Protein AF-A0A4Y2GH68-F1 (afdb_monomer_lite)

InterPro domains:
  IPR036397 Ribonuclease H superfamily [G3DSA:3.30.420.10] (3-37)

pLDDT: mean 78.72, std 13.87, range [46.16, 95.75]

Organism: Araneus ventricosus (NCBI:txid182803)

Sequence (90 aa):
MDRHYWVKAHIGIVGNEKADGLSKAGTEKNELDFNVGIPKSWIKSRLIEMAHQNRQERWENSLEARYTFELIPKIDFKRCMDTFLPKPTI

Secondary structure (DSSP, 8-state):
-PPPPPPPSSSS-HHHHHHHHHHHHHHH--S-S----S-HHHHHHHHHHHHHHHHHHHHHH-STTHHHHHH--S--TTHHHHSSSPP---

Foldseek 3Di:
DDDDDDDDQDPDDPVSPVVVVVVVVVVPPPDDPDDPPDDPVNVVVVVVVVVLVVVLVCLCPDPPCVVVCVVPVHDDPVVVPPPPDDDPDD

Structure (mmCIF, N/CA/C/O backbone):
data_AF-A0A4Y2GH68-F1
#
_entry.id   AF-A0A4Y2GH68-F1
#
loop_
_atom_site.group_PDB
_atom_site.id
_atom_site.type_symbol
_atom_site.label_atom_id
_atom_site.label_alt_id
_atom_site.label_comp_id
_atom_site.label_asym_id
_atom_site.label_entity_id
_atom_site.label_seq_id
_atom_site.pdbx_PDB_ins_code
_atom_site.Cartn_x
_atom_site.Cartn_y
_atom_site.Cartn_z
_atom_site.occupancy
_atom_site.B_iso_or_equiv
_atom_site.auth_seq_id
_atom_site.auth_comp_id
_atom_site.auth_asym_id
_atom_site.auth_atom_id
_atom_site.pdbx_PDB_model_num
ATOM 1 N N . MET A 1 1 ? -5.860 18.112 -52.309 1.00 46.16 1 MET A N 1
ATOM 2 C CA . MET A 1 1 ? -6.268 16.808 -51.745 1.00 46.16 1 MET A CA 1
ATOM 3 C C . MET A 1 1 ? -5.031 15.936 -51.719 1.00 46.16 1 MET A C 1
ATOM 5 O O . MET A 1 1 ? -4.609 15.478 -52.776 1.00 46.16 1 MET A O 1
ATOM 9 N N . ASP A 1 2 ? -4.414 15.782 -50.551 1.00 60.12 2 ASP A N 1
ATOM 10 C CA . ASP A 1 2 ? -3.156 15.046 -50.428 1.00 60.12 2 ASP A CA 1
ATOM 11 C C . ASP A 1 2 ? -3.421 13.543 -50.357 1.00 60.12 2 ASP A C 1
ATOM 13 O O . ASP A 1 2 ? -4.112 13.038 -49.466 1.00 60.12 2 ASP A O 1
ATOM 17 N N . ARG A 1 3 ? -2.896 12.821 -51.351 1.00 63.97 3 ARG A N 1
ATOM 18 C CA . ARG A 1 3 ? -2.944 11.360 -51.401 1.00 63.97 3 ARG A CA 1
ATOM 19 C C . ARG A 1 3 ? -1.930 10.797 -50.418 1.00 63.97 3 ARG A C 1
ATOM 21 O O . ARG A 1 3 ? -0.731 10.998 -50.575 1.00 63.97 3 ARG A O 1
ATOM 28 N N . HIS A 1 4 ? -2.433 10.056 -49.440 1.00 57.97 4 HIS A N 1
ATOM 29 C CA . HIS A 1 4 ? -1.616 9.275 -48.526 1.00 57.97 4 HIS A CA 1
ATOM 30 C C . HIS A 1 4 ? -1.437 7.883 -49.129 1.00 57.97 4 HIS A C 1
ATOM 32 O O . HIS A 1 4 ? -2.416 7.180 -49.384 1.00 57.97 4 HIS A O 1
ATOM 38 N N . TYR A 1 5 ? -0.191 7.501 -49.391 1.00 71.38 5 TYR A N 1
ATOM 39 C CA . TYR A 1 5 ? 0.149 6.170 -49.878 1.00 71.38 5 TYR A CA 1
ATOM 40 C C . TYR A 1 5 ? 0.667 5.331 -48.716 1.00 71.38 5 TYR A C 1
ATOM 42 O O . TYR A 1 5 ? 1.568 5.749 -47.990 1.00 71.38 5 TYR A O 1
ATOM 50 N N . TRP A 1 6 ? 0.097 4.139 -48.551 1.00 67.94 6 TRP A N 1
ATOM 51 C CA . TRP A 1 6 ? 0.609 3.155 -47.608 1.00 67.94 6 TRP A CA 1
ATOM 52 C C . TRP A 1 6 ? 1.890 2.551 -48.161 1.00 67.94 6 TRP A C 1
ATOM 54 O O . TRP A 1 6 ? 1.902 1.904 -49.209 1.00 67.94 6 TRP A O 1
ATOM 64 N N . VAL A 1 7 ? 2.975 2.780 -47.439 1.00 66.12 7 VAL A N 1
ATOM 65 C CA . VAL A 1 7 ? 4.286 2.242 -47.759 1.00 66.12 7 VAL A CA 1
ATOM 66 C C . VAL A 1 7 ? 4.464 0.938 -46.981 1.00 66.12 7 VAL A C 1
ATOM 68 O O . VAL A 1 7 ? 4.227 0.897 -45.774 1.00 66.12 7 VAL A O 1
ATOM 71 N N . LYS A 1 8 ? 4.845 -0.149 -47.668 1.00 68.56 8 LYS A N 1
ATOM 72 C CA . LYS A 1 8 ? 5.092 -1.451 -47.024 1.00 68.56 8 LYS A CA 1
ATOM 73 C C . LYS A 1 8 ? 6.170 -1.295 -45.953 1.00 68.56 8 LYS A C 1
ATOM 75 O O . LYS A 1 8 ? 7.254 -0.791 -46.225 1.00 68.56 8 LYS A O 1
ATOM 80 N N . ALA A 1 9 ? 5.867 -1.747 -44.743 1.00 65.31 9 ALA A N 1
ATOM 81 C CA . ALA A 1 9 ? 6.644 -1.381 -43.569 1.00 65.31 9 ALA A CA 1
ATOM 82 C C . ALA A 1 9 ? 8.028 -2.057 -43.470 1.00 65.31 9 ALA A C 1
ATOM 84 O O . ALA A 1 9 ? 8.852 -1.560 -42.713 1.00 65.31 9 ALA A O 1
ATOM 85 N N . HIS A 1 10 ? 8.326 -3.125 -44.227 1.00 62.06 10 HIS A N 1
ATOM 86 C CA . HIS A 1 10 ? 9.402 -4.052 -43.817 1.00 62.06 10 HIS A CA 1
ATOM 87 C C . HIS A 1 10 ? 10.494 -4.375 -44.849 1.00 62.06 10 HIS A C 1
ATOM 89 O O . HIS A 1 10 ? 11.504 -4.938 -44.450 1.00 62.06 10 HIS A O 1
ATOM 95 N N . ILE A 1 11 ? 10.315 -4.113 -46.150 1.00 67.56 11 ILE A N 1
ATOM 96 C CA . ILE A 1 11 ? 11.259 -4.616 -47.170 1.00 67.56 11 ILE A CA 1
ATOM 97 C C . ILE A 1 11 ? 11.603 -3.521 -48.176 1.00 67.56 11 ILE A C 1
ATOM 99 O O . ILE A 1 11 ? 10.714 -3.005 -48.856 1.00 67.56 11 ILE A O 1
ATOM 103 N N . GLY A 1 12 ? 12.898 -3.214 -48.290 1.00 70.19 12 GLY A N 1
ATOM 104 C CA . GLY A 1 12 ? 13.463 -2.357 -49.333 1.00 70.19 12 GLY A CA 1
ATOM 105 C C . GLY A 1 12 ? 13.499 -0.868 -48.994 1.00 70.19 12 GLY A C 1
ATOM 106 O O . GLY A 1 12 ? 13.799 -0.053 -49.865 1.00 70.19 12 GLY A O 1
ATOM 107 N N . ILE A 1 13 ? 13.193 -0.493 -47.747 1.00 79.38 13 ILE A N 1
ATOM 108 C CA . ILE A 1 13 ? 13.267 0.895 -47.279 1.00 79.38 13 ILE A CA 1
ATOM 109 C C . ILE A 1 13 ? 14.340 0.984 -46.214 1.00 79.38 13 ILE A C 1
ATOM 111 O O . ILE A 1 13 ? 14.127 0.601 -45.066 1.00 79.38 13 ILE A O 1
ATOM 115 N N . VAL A 1 14 ? 15.472 1.566 -46.606 1.00 82.50 14 VAL A N 1
ATOM 116 C CA . VAL A 1 14 ? 16.678 1.708 -45.779 1.00 82.50 14 VAL A CA 1
ATOM 117 C C . VAL A 1 14 ? 16.371 2.325 -44.409 1.00 82.50 14 VAL A C 1
ATOM 119 O O . VAL A 1 14 ? 16.926 1.901 -43.400 1.00 82.50 14 VAL A O 1
ATOM 122 N N . GLY A 1 15 ? 15.458 3.301 -44.346 1.00 80.62 15 GLY A N 1
ATOM 123 C CA . GLY A 1 15 ? 15.039 3.918 -43.083 1.00 80.62 15 GLY A CA 1
ATOM 124 C C . GLY A 1 15 ? 14.315 2.952 -42.138 1.00 80.62 15 GLY A C 1
ATOM 125 O O . GLY A 1 15 ? 14.595 2.950 -40.941 1.00 80.62 15 GLY A O 1
ATOM 126 N N . ASN A 1 16 ? 13.441 2.097 -42.674 1.00 81.81 16 ASN A N 1
ATOM 127 C CA . ASN A 1 16 ? 12.677 1.127 -41.889 1.00 81.81 16 ASN A CA 1
ATOM 128 C C . ASN A 1 16 ? 13.555 -0.046 -41.455 1.00 81.81 16 ASN A C 1
ATOM 130 O O . ASN A 1 16 ? 13.478 -0.470 -40.310 1.00 81.81 16 ASN A O 1
ATOM 134 N N . GLU A 1 17 ? 14.430 -0.525 -42.340 1.00 83.75 17 GLU A N 1
ATOM 135 C CA . GLU A 1 17 ? 15.387 -1.592 -42.028 1.00 83.75 17 GLU A CA 1
ATOM 136 C C . GLU A 1 17 ? 16.379 -1.146 -40.946 1.00 83.75 17 GLU A C 1
ATOM 138 O O . GLU A 1 17 ? 16.670 -1.897 -40.016 1.00 83.75 17 GLU A O 1
ATOM 143 N N . LYS A 1 18 ? 16.840 0.111 -41.000 1.00 85.25 18 LYS A N 1
ATOM 144 C CA . LYS A 1 18 ? 17.689 0.690 -39.953 1.00 85.25 18 LYS A CA 1
ATOM 145 C C . LYS A 1 18 ? 16.941 0.846 -38.627 1.00 85.25 18 LYS A C 1
ATOM 147 O O . LYS A 1 18 ? 17.517 0.567 -37.579 1.00 85.25 18 LYS A O 1
ATOM 152 N N . ALA A 1 19 ? 15.679 1.273 -38.656 1.00 86.00 19 ALA A N 1
ATOM 153 C CA . ALA A 1 19 ? 14.851 1.374 -37.455 1.00 86.00 19 ALA A CA 1
ATOM 154 C C . ALA A 1 19 ? 14.569 -0.005 -36.828 1.00 86.00 19 ALA A C 1
ATOM 156 O O . 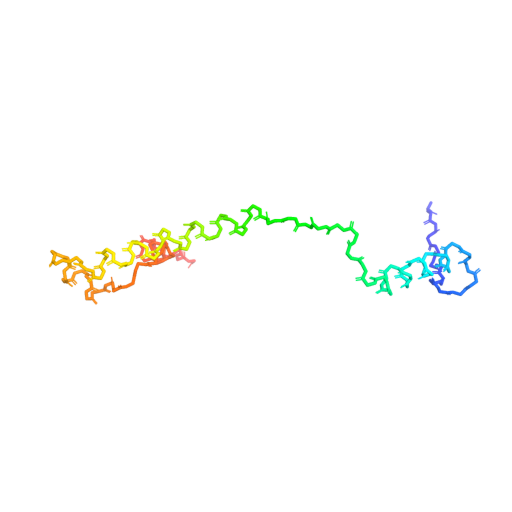ALA A 1 19 ? 14.705 -0.156 -35.616 1.00 86.00 19 ALA A O 1
ATOM 157 N N . ASP A 1 20 ? 14.251 -1.017 -37.640 1.00 85.62 20 ASP A N 1
ATOM 158 C CA . ASP A 1 20 ? 14.043 -2.401 -37.194 1.00 85.62 20 ASP A CA 1
ATOM 159 C C . ASP A 1 20 ? 15.327 -3.002 -36.604 1.00 85.62 20 ASP A C 1
ATOM 161 O O . ASP A 1 20 ? 15.298 -3.595 -35.527 1.00 85.62 20 ASP A O 1
ATOM 165 N N . GLY A 1 21 ? 16.477 -2.764 -37.245 1.00 88.00 21 GLY A N 1
ATOM 166 C CA . GLY A 1 21 ? 17.782 -3.174 -36.725 1.00 88.00 21 GLY A CA 1
ATOM 167 C C . GLY A 1 21 ? 18.103 -2.549 -35.364 1.00 88.00 21 GLY A C 1
ATOM 168 O O . GLY A 1 21 ? 18.559 -3.244 -34.458 1.00 88.00 21 GLY A O 1
ATOM 169 N N . LEU A 1 22 ? 17.805 -1.259 -35.183 1.00 85.12 22 LEU A N 1
ATOM 170 C CA . LEU A 1 22 ? 17.960 -0.580 -33.892 1.00 85.12 22 LEU A CA 1
ATOM 171 C C . LEU A 1 22 ? 16.977 -1.111 -32.839 1.00 85.12 22 LEU A C 1
ATOM 173 O O . LEU A 1 22 ? 17.362 -1.284 -31.686 1.00 85.12 22 LEU A O 1
ATOM 177 N N . SER A 1 23 ? 15.734 -1.414 -33.225 1.00 84.25 23 SER A N 1
ATOM 178 C CA . SER A 1 23 ? 14.738 -2.004 -32.323 1.00 84.25 23 SER A CA 1
ATOM 179 C C . SER A 1 23 ? 15.147 -3.402 -31.851 1.00 84.25 23 SER A C 1
ATOM 181 O O . SER A 1 23 ? 14.997 -3.720 -30.670 1.00 84.25 23 SER A O 1
ATOM 183 N N . LYS A 1 24 ? 15.695 -4.235 -32.745 1.00 86.00 24 LYS A N 1
ATOM 184 C CA . LYS A 1 24 ? 16.232 -5.562 -32.403 1.00 86.00 24 LYS A CA 1
ATOM 185 C C . LYS A 1 24 ? 17.436 -5.450 -31.477 1.00 86.00 24 LYS A C 1
ATOM 187 O O . LYS A 1 24 ? 17.424 -6.051 -30.408 1.00 86.00 24 LYS A O 1
ATOM 192 N N . ALA A 1 25 ? 18.396 -4.589 -31.812 1.00 84.25 25 ALA A N 1
ATOM 193 C CA . ALA A 1 25 ? 19.562 -4.335 -30.968 1.00 84.25 25 ALA A CA 1
ATOM 194 C C . ALA A 1 25 ? 19.177 -3.813 -29.570 1.00 84.25 25 ALA A C 1
ATOM 196 O O . ALA A 1 25 ? 19.766 -4.222 -28.574 1.00 84.25 25 ALA A O 1
ATOM 197 N N . GLY A 1 26 ? 18.159 -2.950 -29.479 1.00 81.31 26 GLY A N 1
ATOM 198 C CA . GLY A 1 26 ? 17.621 -2.472 -28.202 1.00 81.31 26 GLY A CA 1
ATOM 199 C C . GLY A 1 26 ? 16.917 -3.558 -27.383 1.00 81.31 26 GLY A C 1
ATOM 200 O O . GLY A 1 26 ? 16.946 -3.501 -26.160 1.00 81.31 26 GLY A O 1
ATOM 201 N N . THR A 1 27 ? 16.324 -4.563 -28.036 1.00 80.25 27 THR A N 1
ATOM 202 C CA . THR A 1 27 ? 15.660 -5.694 -27.359 1.00 80.25 27 THR A CA 1
ATOM 203 C C . THR A 1 27 ? 16.659 -6.761 -26.900 1.00 80.25 27 THR A C 1
ATOM 205 O O . THR A 1 27 ? 16.458 -7.394 -25.870 1.00 80.25 27 THR A O 1
ATOM 208 N N . GLU A 1 28 ? 17.748 -6.957 -27.648 1.00 82.31 28 GLU A N 1
ATOM 209 C CA . GLU A 1 28 ? 18.831 -7.901 -27.328 1.00 82.31 28 GLU A CA 1
ATOM 210 C C . GLU A 1 28 ? 19.812 -7.358 -26.276 1.00 82.31 28 GLU A C 1
ATOM 212 O O . GLU A 1 28 ? 20.614 -8.106 -25.708 1.00 82.31 28 GLU A O 1
ATOM 217 N N . LYS A 1 29 ? 19.755 -6.054 -25.990 1.00 77.12 29 LYS A N 1
ATOM 218 C CA . LYS A 1 29 ? 20.564 -5.430 -24.949 1.00 77.12 29 LYS A CA 1
ATOM 219 C C . LYS A 1 29 ? 20.076 -5.887 -23.568 1.00 77.12 29 LYS A C 1
ATOM 221 O O . LYS A 1 29 ? 19.057 -5.432 -23.066 1.00 77.12 29 LYS A O 1
ATOM 226 N N . ASN A 1 30 ? 20.858 -6.752 -22.921 1.00 69.75 30 ASN A N 1
ATOM 227 C CA . ASN A 1 30 ? 20.611 -7.233 -21.550 1.00 69.75 30 ASN A CA 1
ATOM 228 C C . ASN A 1 30 ? 20.845 -6.168 -20.459 1.00 69.75 30 ASN A C 1
ATOM 230 O O . ASN A 1 30 ? 20.648 -6.433 -19.274 1.00 69.75 30 ASN A O 1
ATOM 234 N N . GLU A 1 31 ? 21.315 -4.982 -20.840 1.00 71.75 31 GLU A N 1
ATOM 235 C CA . GLU A 1 31 ? 21.692 -3.911 -19.927 1.00 71.75 31 GLU A CA 1
ATOM 236 C C . GLU A 1 31 ? 20.585 -2.852 -19.885 1.00 71.75 31 GLU A C 1
ATOM 238 O O . GLU A 1 31 ? 20.227 -2.263 -20.907 1.00 71.75 31 GLU A O 1
ATOM 243 N N . LEU A 1 32 ? 20.030 -2.616 -18.694 1.00 69.88 32 LEU A N 1
ATOM 244 C CA . LEU A 1 32 ? 19.026 -1.579 -18.478 1.00 69.88 32 LEU A CA 1
ATOM 245 C C . LEU A 1 32 ? 19.671 -0.200 -18.669 1.00 69.88 32 LEU A C 1
ATOM 247 O O . LEU A 1 32 ? 20.469 0.228 -17.839 1.00 69.88 32 LEU A O 1
ATOM 251 N N . ASP A 1 33 ? 19.283 0.514 -19.727 1.00 70.06 33 ASP A N 1
ATOM 252 C CA . ASP A 1 33 ? 19.820 1.849 -20.044 1.00 70.06 33 ASP A CA 1
ATOM 253 C C . ASP A 1 33 ? 19.549 2.900 -18.957 1.00 70.06 33 ASP A C 1
ATOM 255 O O . ASP A 1 33 ? 20.254 3.904 -18.856 1.00 70.06 33 ASP A O 1
ATOM 259 N N . PHE A 1 34 ? 18.526 2.687 -18.127 1.00 67.44 34 PHE A N 1
ATOM 260 C CA . PHE A 1 34 ? 18.197 3.597 -17.042 1.00 67.44 34 PHE A CA 1
ATOM 261 C C . PHE A 1 34 ? 17.651 2.838 -15.836 1.00 67.44 34 PHE A C 1
ATOM 263 O O . PHE A 1 34 ? 16.614 2.177 -15.909 1.00 67.44 34 PHE A O 1
ATOM 270 N N . ASN A 1 35 ? 18.319 2.982 -14.693 1.00 70.62 35 ASN A N 1
ATOM 271 C CA . ASN A 1 35 ? 17.755 2.573 -13.417 1.00 70.62 35 ASN A CA 1
ATOM 272 C C . ASN A 1 35 ? 16.703 3.611 -13.004 1.00 70.62 35 ASN A C 1
ATOM 274 O O . ASN A 1 35 ? 17.032 4.657 -12.437 1.00 70.62 35 ASN A O 1
ATOM 278 N N . VAL A 1 36 ? 15.432 3.344 -13.316 1.00 69.00 36 VAL A N 1
ATOM 279 C CA . VAL A 1 36 ? 14.322 4.108 -12.742 1.00 69.00 36 VAL A CA 1
ATOM 280 C C . VAL A 1 36 ? 14.334 3.800 -11.248 1.00 69.00 36 VAL A C 1
ATOM 282 O O . VAL A 1 36 ? 13.870 2.746 -10.822 1.00 69.00 36 VAL A O 1
ATOM 285 N N . GLY A 1 37 ? 14.927 4.696 -10.455 1.00 81.31 37 GLY A N 1
ATOM 286 C CA . GLY A 1 37 ? 14.937 4.582 -8.998 1.00 81.31 37 GLY A CA 1
ATOM 287 C C . GLY A 1 37 ? 13.521 4.457 -8.422 1.00 81.31 37 GLY A C 1
ATOM 288 O O . GLY A 1 37 ? 12.524 4.522 -9.140 1.00 81.31 37 GLY A O 1
ATOM 289 N N . ILE A 1 38 ? 13.412 4.298 -7.102 1.00 83.69 38 ILE A N 1
ATOM 290 C CA . ILE A 1 38 ? 12.119 4.034 -6.454 1.00 83.69 38 ILE A CA 1
ATOM 291 C C . ILE A 1 38 ? 11.094 5.114 -6.849 1.00 83.69 38 ILE A C 1
ATOM 293 O O . ILE A 1 38 ? 11.292 6.298 -6.550 1.00 83.69 38 ILE A O 1
ATOM 297 N N . PRO A 1 39 ? 9.982 4.738 -7.506 1.00 88.38 39 PRO A N 1
ATOM 298 C CA . PRO A 1 39 ? 9.027 5.719 -7.975 1.00 88.38 39 PRO A CA 1
ATOM 299 C C . PRO A 1 39 ? 8.291 6.343 -6.788 1.00 88.38 39 PRO A C 1
ATOM 301 O O . PRO A 1 39 ? 7.958 5.683 -5.800 1.00 88.38 39 PRO A O 1
ATOM 304 N N . LYS A 1 40 ? 7.966 7.635 -6.905 1.00 90.50 40 LYS A N 1
ATOM 305 C CA . LYS A 1 40 ? 7.232 8.375 -5.862 1.00 90.50 40 LYS A CA 1
ATOM 306 C C . LYS A 1 40 ? 5.888 7.725 -5.520 1.00 90.50 40 LYS A C 1
ATOM 308 O O . LYS A 1 40 ? 5.463 7.770 -4.369 1.00 90.50 40 LYS A O 1
ATOM 313 N N . SER A 1 41 ? 5.231 7.115 -6.509 1.00 90.25 41 SER A N 1
ATOM 314 C CA . SER A 1 41 ? 3.989 6.362 -6.315 1.00 90.25 41 SER A CA 1
ATOM 315 C C . SER A 1 41 ? 4.180 5.191 -5.355 1.00 90.25 41 SER A C 1
ATOM 317 O O . SER A 1 41 ? 3.358 5.020 -4.464 1.00 90.25 41 SER A O 1
ATOM 319 N N . TRP A 1 42 ? 5.282 4.447 -5.473 1.00 92.06 42 TRP A N 1
ATOM 320 C CA . TRP A 1 42 ? 5.584 3.320 -4.592 1.00 92.06 42 TRP A CA 1
ATOM 321 C C . TRP A 1 42 ? 5.811 3.776 -3.150 1.00 92.06 42 TRP A C 1
ATOM 323 O O . TRP A 1 42 ? 5.211 3.222 -2.234 1.00 92.06 42 TRP A O 1
ATOM 333 N N . ILE A 1 43 ? 6.582 4.852 -2.948 1.00 93.81 43 ILE A N 1
ATOM 334 C CA . ILE A 1 43 ? 6.793 5.440 -1.613 1.00 93.81 43 ILE A CA 1
ATOM 335 C C . ILE A 1 43 ? 5.452 5.868 -1.007 1.00 93.81 43 ILE A C 1
ATOM 337 O O . ILE A 1 43 ? 5.151 5.550 0.142 1.00 93.81 43 ILE A O 1
ATOM 341 N N . LYS A 1 44 ? 4.617 6.558 -1.791 1.00 94.25 44 LYS A N 1
ATOM 342 C CA . LYS A 1 44 ? 3.295 7.008 -1.347 1.00 94.25 44 LYS A CA 1
ATOM 343 C C . LYS A 1 44 ? 2.392 5.832 -0.971 1.00 94.25 44 LYS A C 1
ATOM 345 O O . LYS A 1 44 ? 1.783 5.873 0.095 1.00 94.25 44 LYS A O 1
ATOM 350 N N . SER A 1 45 ? 2.322 4.796 -1.807 1.00 92.81 45 SER A N 1
ATOM 351 C CA . SER A 1 45 ? 1.545 3.588 -1.515 1.00 92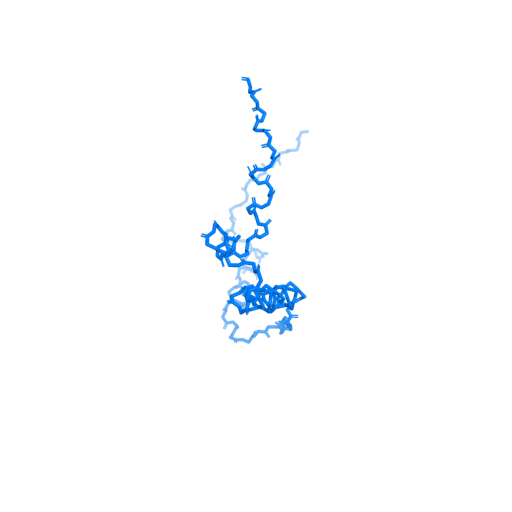.81 45 SER A CA 1
ATOM 352 C C . SER A 1 45 ? 2.021 2.931 -0.226 1.00 92.81 45 SER A C 1
ATOM 354 O O . SER A 1 45 ? 1.203 2.626 0.638 1.00 92.81 45 SER A O 1
ATOM 356 N N . ARG A 1 46 ? 3.341 2.824 -0.033 1.00 95.19 46 ARG A N 1
ATOM 357 C CA . ARG A 1 46 ? 3.910 2.219 1.171 1.00 95.19 46 ARG A CA 1
ATOM 358 C C . ARG A 1 46 ? 3.556 2.985 2.445 1.00 95.19 46 ARG A C 1
ATOM 360 O O . ARG A 1 46 ? 3.209 2.375 3.452 1.00 95.19 46 ARG A O 1
ATOM 367 N N . LEU A 1 47 ? 3.606 4.316 2.400 1.00 95.56 47 LEU A N 1
ATOM 368 C CA . LEU A 1 47 ? 3.213 5.166 3.529 1.00 95.56 47 LEU A CA 1
ATOM 369 C C . LEU A 1 47 ? 1.725 5.020 3.870 1.00 95.56 47 LEU A C 1
ATOM 371 O O . LEU A 1 47 ? 1.365 4.975 5.046 1.00 95.56 47 LEU A O 1
ATOM 375 N N . ILE A 1 48 ? 0.863 4.928 2.855 1.00 93.19 48 ILE A N 1
ATOM 376 C CA . ILE A 1 48 ? -0.577 4.722 3.048 1.00 93.19 48 ILE A CA 1
ATOM 377 C C . ILE A 1 48 ? -0.846 3.348 3.669 1.00 93.19 48 ILE A C 1
ATOM 379 O O . ILE A 1 48 ? -1.617 3.267 4.623 1.00 93.19 48 ILE A O 1
ATOM 383 N N . GLU A 1 49 ? -0.192 2.292 3.179 1.00 93.69 49 GLU A N 1
ATOM 384 C CA . GLU A 1 49 ? -0.293 0.942 3.747 1.00 93.69 49 GLU A CA 1
ATOM 385 C C . GLU A 1 49 ? 0.115 0.917 5.221 1.00 93.69 49 GLU A C 1
ATOM 387 O O . GLU A 1 49 ? -0.637 0.419 6.054 1.00 93.69 49 GLU A O 1
ATOM 392 N N . MET A 1 50 ? 1.263 1.509 5.563 1.00 95.75 50 MET A N 1
ATOM 393 C CA . MET A 1 50 ? 1.728 1.586 6.953 1.00 95.75 50 MET A CA 1
ATOM 394 C C . MET A 1 50 ? 0.737 2.343 7.8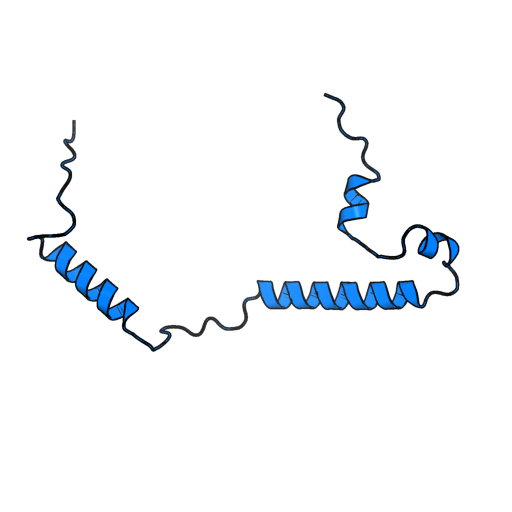43 1.00 95.75 50 MET A C 1
ATOM 396 O O . MET A 1 50 ? 0.413 1.905 8.945 1.00 95.75 50 MET A O 1
ATOM 400 N N . ALA A 1 51 ? 0.216 3.477 7.369 1.00 93.69 51 ALA A N 1
ATOM 401 C CA . ALA A 1 51 ? -0.774 4.245 8.114 1.00 93.69 51 ALA A CA 1
ATOM 402 C C . ALA A 1 51 ? -2.088 3.470 8.305 1.00 93.69 51 ALA A C 1
ATOM 404 O O . ALA A 1 51 ? -2.714 3.582 9.360 1.00 93.69 51 ALA A O 1
ATOM 405 N N . HIS A 1 52 ? -2.508 2.697 7.301 1.00 92.44 52 HIS A N 1
ATOM 406 C CA . HIS A 1 52 ? -3.689 1.840 7.374 1.00 92.44 52 HIS A CA 1
ATOM 407 C C . HIS A 1 52 ? -3.496 0.713 8.393 1.00 92.44 52 HIS A C 1
ATOM 409 O O . HIS A 1 52 ? -4.332 0.568 9.283 1.00 92.44 52 HIS A O 1
ATOM 415 N N . GLN A 1 53 ? -2.357 0.019 8.349 1.00 93.75 53 GLN A N 1
ATOM 416 C CA . GLN A 1 53 ? -2.000 -1.035 9.304 1.00 93.75 53 GLN A CA 1
ATOM 417 C C . GLN A 1 53 ? -1.985 -0.520 10.745 1.00 93.75 53 GLN A C 1
ATOM 419 O O . GLN A 1 53 ? -2.665 -1.081 11.598 1.00 93.75 53 GLN A O 1
ATOM 424 N N . ASN A 1 54 ? -1.313 0.606 11.003 1.00 94.81 54 ASN A N 1
ATOM 425 C CA . ASN A 1 54 ? -1.255 1.202 12.341 1.00 94.81 54 ASN A CA 1
ATOM 426 C C . ASN A 1 54 ? -2.645 1.583 12.875 1.00 94.81 54 ASN A C 1
ATOM 428 O O . ASN A 1 54 ? -2.911 1.507 14.074 1.00 94.81 54 ASN A O 1
ATOM 432 N N . ARG A 1 55 ? -3.547 2.043 12.000 1.00 91.00 55 ARG A N 1
ATOM 433 C CA . ARG A 1 55 ? -4.929 2.356 12.392 1.00 91.00 55 ARG A CA 1
ATOM 434 C C . ARG A 1 55 ? -5.717 1.089 12.690 1.00 91.00 55 ARG A C 1
ATOM 436 O O . ARG A 1 55 ? -6.433 1.064 13.685 1.00 91.00 55 ARG A O 1
ATOM 443 N N . GLN A 1 56 ? -5.573 0.065 11.855 1.00 93.38 56 GLN A N 1
ATOM 444 C CA . GLN A 1 56 ? -6.234 -1.220 12.041 1.00 93.38 56 GLN A CA 1
ATOM 445 C C . GLN A 1 56 ? -5.783 -1.893 13.345 1.00 93.38 56 GLN A C 1
ATOM 447 O O . GLN A 1 56 ? -6.622 -2.322 14.126 1.00 93.38 56 GLN A O 1
ATOM 452 N N . GLU A 1 57 ? -4.486 -1.879 13.645 1.00 94.25 57 GLU A N 1
ATOM 453 C CA . GLU A 1 57 ? -3.939 -2.401 14.901 1.00 94.25 57 GLU A CA 1
ATOM 454 C C . GLU A 1 57 ? -4.515 -1.665 16.119 1.00 94.25 57 GLU A C 1
ATOM 456 O O . GLU A 1 57 ? -4.960 -2.285 17.085 1.00 94.25 57 GLU A O 1
ATOM 461 N N . ARG A 1 58 ? -4.567 -0.328 16.082 1.00 92.06 58 ARG A N 1
ATOM 462 C CA . ARG A 1 58 ? -5.191 0.459 17.160 1.00 92.06 58 ARG A CA 1
AT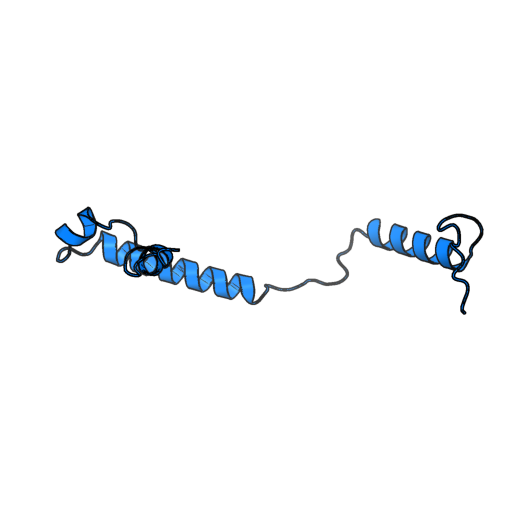OM 463 C C . ARG A 1 58 ? -6.669 0.129 17.333 1.00 92.06 58 ARG A C 1
ATOM 465 O O . ARG A 1 58 ? -7.167 0.145 18.455 1.00 92.06 58 ARG A O 1
ATOM 472 N N . TRP A 1 59 ? -7.362 -0.140 16.233 1.00 92.25 59 TRP A N 1
ATOM 473 C CA . TRP A 1 59 ? -8.774 -0.491 16.242 1.00 92.25 59 TRP A CA 1
ATOM 474 C C . TRP A 1 59 ? -9.019 -1.860 16.870 1.00 92.25 59 TRP A C 1
ATOM 476 O O . TRP A 1 59 ? -9.839 -1.985 17.774 1.00 92.25 59 TRP A O 1
ATOM 486 N N . GLU A 1 60 ? -8.229 -2.854 16.476 1.00 92.88 60 GLU A N 1
ATOM 487 C CA . GLU A 1 60 ? -8.265 -4.205 17.039 1.00 92.88 60 GLU A CA 1
ATOM 488 C C . GLU A 1 60 ? -7.940 -4.222 18.535 1.00 92.88 60 GLU A C 1
ATOM 490 O O . GLU A 1 60 ? -8.549 -4.975 19.296 1.00 92.88 60 GLU A O 1
ATOM 495 N N . ASN A 1 61 ? -7.048 -3.344 18.991 1.00 92.38 61 ASN A N 1
ATOM 496 C CA . ASN A 1 61 ? -6.638 -3.272 20.393 1.00 92.38 61 ASN A CA 1
ATOM 497 C C . ASN A 1 61 ? -7.490 -2.318 21.257 1.00 92.38 61 ASN A C 1
ATOM 499 O O . ASN A 1 61 ? -7.307 -2.272 22.472 1.00 92.38 61 ASN A O 1
ATOM 503 N N . SER A 1 62 ? -8.458 -1.591 20.688 1.00 89.44 62 SER A N 1
ATOM 504 C CA . SER A 1 62 ? -9.281 -0.628 21.438 1.00 89.44 62 SER A CA 1
ATOM 505 C C . SER A 1 62 ? -10.310 -1.308 22.350 1.00 89.44 62 SER A C 1
ATOM 507 O O . SER A 1 62 ? -11.238 -1.947 21.869 1.00 89.44 62 SER A O 1
ATOM 509 N N . LEU A 1 63 ? -10.192 -1.160 23.674 1.00 88.50 63 LEU A N 1
ATOM 510 C CA . LEU A 1 63 ? -11.130 -1.760 24.641 1.00 88.50 63 LEU A CA 1
ATOM 511 C C . LEU A 1 63 ? -12.489 -1.041 24.724 1.00 88.50 63 LEU A C 1
ATOM 513 O O . LEU A 1 63 ? -13.494 -1.680 25.013 1.00 88.50 63 LEU A O 1
ATOM 517 N N . GLU A 1 64 ? -12.534 0.252 24.409 1.00 87.81 64 GLU A N 1
ATOM 518 C CA . GLU A 1 64 ? -13.716 1.107 24.610 1.00 87.81 64 GLU A CA 1
ATOM 519 C C . GLU A 1 64 ? -14.762 0.993 23.491 1.00 87.81 64 GLU A C 1
ATOM 521 O O . GLU A 1 64 ? -15.931 1.322 23.666 1.00 87.81 64 GLU A O 1
ATOM 526 N N . ALA A 1 65 ? -14.349 0.529 22.313 1.00 85.38 65 ALA A N 1
ATOM 527 C CA . ALA A 1 65 ? -15.152 0.566 21.095 1.00 85.38 65 ALA A CA 1
ATOM 528 C C . ALA A 1 65 ? -15.528 -0.842 20.602 1.00 85.38 65 ALA A C 1
ATOM 530 O O . ALA A 1 65 ? -15.614 -1.088 19.402 1.00 85.38 65 ALA A O 1
ATOM 531 N N . ARG A 1 66 ? -15.732 -1.802 21.514 1.00 91.94 66 ARG A N 1
ATOM 532 C CA . ARG A 1 66 ? -15.939 -3.215 21.139 1.00 91.94 66 ARG A CA 1
ATOM 533 C C . ARG A 1 66 ? -17.240 -3.460 20.387 1.00 91.94 66 ARG A C 1
ATOM 535 O O . ARG A 1 66 ? -17.219 -4.148 19.375 1.00 91.94 66 ARG A O 1
ATOM 542 N N . TYR A 1 67 ? -18.327 -2.812 20.799 1.00 89.56 67 TYR A N 1
ATOM 543 C CA . TYR A 1 67 ?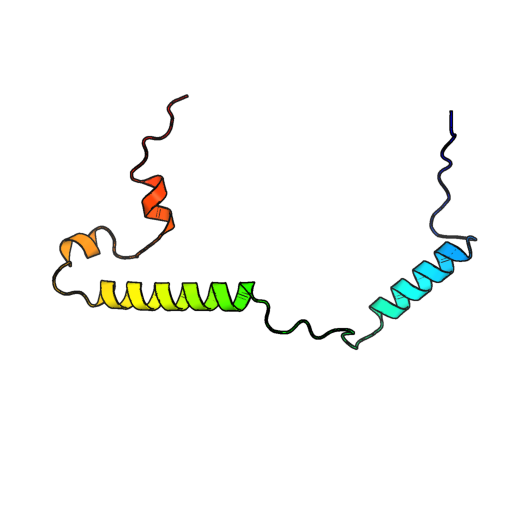 -19.598 -2.901 20.078 1.00 89.56 67 TYR A CA 1
ATOM 544 C C . TYR A 1 67 ? -19.482 -2.389 18.631 1.00 89.56 67 TYR A C 1
ATOM 546 O O . TYR A 1 67 ? -19.952 -3.017 17.687 1.00 89.56 67 TYR A O 1
ATOM 554 N N . THR A 1 68 ? -18.804 -1.259 18.421 1.00 88.00 68 THR A N 1
ATOM 555 C CA . THR A 1 68 ? -18.579 -0.715 17.073 1.00 88.00 68 THR A CA 1
ATOM 556 C C . THR A 1 68 ? -17.562 -1.536 16.279 1.00 88.00 68 THR A C 1
ATOM 558 O O . THR A 1 68 ? -17.715 -1.668 15.064 1.00 88.00 68 THR A O 1
ATOM 561 N N . PHE A 1 69 ? -16.573 -2.139 16.942 1.00 89.00 69 PHE A N 1
ATOM 562 C CA . PHE A 1 69 ? -15.638 -3.089 16.339 1.00 89.00 69 PHE A CA 1
ATOM 563 C C . PHE A 1 69 ? -16.346 -4.351 15.828 1.00 89.00 69 PHE A C 1
ATOM 565 O O . PHE A 1 69 ? -16.052 -4.798 14.724 1.00 89.00 69 PHE A O 1
ATOM 572 N N . GLU A 1 70 ? -17.316 -4.897 16.564 1.00 88.50 70 GLU A N 1
ATOM 573 C CA . GLU A 1 70 ? -18.115 -6.046 16.109 1.00 88.50 70 GLU A CA 1
ATOM 574 C C . GLU A 1 70 ? -18.869 -5.745 14.802 1.00 88.50 70 GLU A C 1
ATOM 576 O O . GLU A 1 70 ? -18.941 -6.590 13.910 1.00 88.50 70 GLU A O 1
ATOM 581 N N . LEU A 1 71 ? -19.377 -4.518 14.648 1.00 88.94 71 LEU A N 1
ATOM 582 C CA . LEU A 1 71 ? -20.081 -4.077 13.438 1.00 88.94 71 LEU A CA 1
ATOM 583 C C . LEU A 1 71 ? -19.127 -3.770 12.269 1.00 88.94 71 LEU A C 1
ATOM 585 O O . LEU A 1 71 ? -19.452 -3.985 11.093 1.00 88.94 71 LEU A O 1
ATOM 589 N N . ILE A 1 72 ? -17.957 -3.207 12.575 1.00 88.88 72 ILE A N 1
ATOM 590 C CA . ILE A 1 72 ? -16.964 -2.764 11.594 1.00 88.88 72 ILE A CA 1
ATOM 591 C C . ILE A 1 72 ? -15.575 -3.197 12.073 1.00 88.88 72 ILE A C 1
ATOM 593 O O . ILE A 1 72 ? -14.809 -2.371 12.560 1.00 88.88 72 ILE A O 1
ATOM 597 N N . PRO A 1 73 ? -15.203 -4.476 11.912 1.00 87.50 73 PRO A N 1
ATOM 598 C CA . PRO A 1 73 ? -13.928 -4.974 12.432 1.00 87.50 73 PRO A CA 1
ATOM 599 C C . PRO A 1 73 ? -12.731 -4.500 11.605 1.00 87.50 73 PRO A C 1
ATOM 601 O O . PRO A 1 73 ? -11.616 -4.414 12.109 1.00 87.50 73 PRO A O 1
ATOM 604 N N . LYS A 1 74 ? -12.947 -4.164 10.327 1.00 89.81 74 LYS A N 1
ATOM 605 C CA . LYS A 1 74 ? -11.915 -3.645 9.425 1.00 89.81 74 LYS A CA 1
ATOM 606 C C . LYS A 1 74 ? -12.192 -2.198 9.063 1.00 89.81 74 LYS A C 1
ATOM 608 O O . LYS A 1 74 ? -13.268 -1.874 8.559 1.00 89.81 74 LYS A O 1
ATOM 613 N N . ILE A 1 75 ? -11.185 -1.357 9.251 1.00 83.81 75 ILE A N 1
ATOM 614 C CA . ILE A 1 75 ? -11.174 0.010 8.751 1.00 83.81 75 ILE A CA 1
ATOM 615 C C . ILE A 1 75 ? -10.979 -0.056 7.237 1.00 83.81 75 ILE A C 1
ATOM 617 O O . ILE A 1 75 ? -9.946 -0.510 6.751 1.00 83.81 75 ILE A O 1
ATOM 621 N N . ASP A 1 76 ? -11.960 0.420 6.480 1.00 80.00 76 ASP A N 1
ATOM 622 C CA . ASP A 1 76 ? -11.854 0.590 5.034 1.00 80.00 76 ASP A CA 1
ATOM 623 C C . ASP A 1 76 ? -12.262 2.019 4.664 1.00 80.00 76 ASP A C 1
ATOM 625 O O . ASP A 1 76 ? -13.375 2.465 4.951 1.00 80.00 76 ASP A O 1
ATOM 629 N N . PHE A 1 77 ? -11.351 2.744 4.013 1.00 64.94 77 PHE A N 1
ATOM 630 C CA . PHE A 1 77 ? -11.600 4.104 3.538 1.00 64.94 77 PHE A CA 1
ATOM 631 C C . PHE A 1 77 ? -12.640 4.157 2.416 1.00 64.94 77 PHE A C 1
ATOM 633 O O . PHE A 1 77 ? -13.281 5.189 2.230 1.00 64.94 77 PHE A O 1
ATOM 640 N N . LYS A 1 78 ? -12.838 3.057 1.684 1.00 66.38 78 LYS A N 1
ATOM 641 C CA . LYS A 1 78 ? -13.810 2.978 0.593 1.00 66.38 78 LYS A CA 1
ATOM 642 C C . LYS A 1 78 ? -15.238 2.821 1.116 1.00 66.38 78 LYS A C 1
ATOM 644 O O . LYS A 1 78 ? -16.161 3.435 0.588 1.00 66.38 78 LYS A O 1
ATOM 649 N N . ARG A 1 79 ? -15.405 2.097 2.228 1.00 58.50 79 ARG A N 1
ATOM 650 C CA . ARG A 1 79 ? -16.704 1.850 2.876 1.00 58.50 79 ARG A CA 1
ATOM 651 C C . ARG A 1 79 ? -17.391 3.134 3.360 1.00 58.50 79 ARG A C 1
ATOM 653 O O . ARG A 1 79 ? -18.619 3.198 3.374 1.00 58.50 79 ARG A O 1
ATOM 660 N N . CYS A 1 80 ? -16.625 4.170 3.709 1.00 54.16 80 CYS A N 1
ATOM 661 C CA . CYS A 1 80 ? -17.187 5.449 4.153 1.00 54.16 80 CYS A CA 1
ATOM 662 C C . CYS A 1 80 ? -17.944 6.192 3.031 1.00 54.16 80 CYS A C 1
ATOM 664 O O . CYS A 1 80 ? -18.871 6.942 3.316 1.00 54.16 80 CYS A O 1
ATOM 666 N N . MET A 1 81 ? -17.599 5.950 1.761 1.00 50.94 81 MET A N 1
ATOM 667 C CA . MET A 1 81 ? -18.206 6.655 0.623 1.00 50.94 81 MET A CA 1
ATOM 668 C C . MET A 1 81 ? -19.529 6.021 0.167 1.00 50.94 81 MET A C 1
ATOM 670 O O . MET A 1 81 ? -20.455 6.740 -0.193 1.00 50.94 81 MET A O 1
ATOM 674 N N . ASP A 1 82 ? -19.646 4.691 0.229 1.00 53.94 82 ASP A N 1
ATOM 675 C CA . ASP A 1 82 ? -20.797 3.969 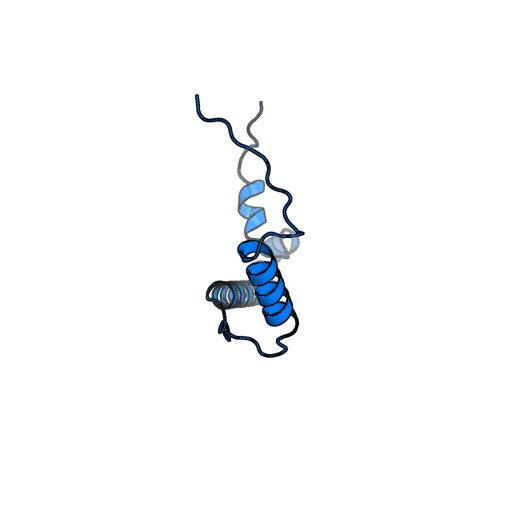-0.338 1.00 53.94 82 ASP A CA 1
ATOM 676 C C . ASP A 1 82 ? -21.980 3.810 0.634 1.00 53.94 82 ASP A C 1
ATOM 678 O O . ASP A 1 82 ? -23.103 3.549 0.205 1.00 53.94 82 ASP A O 1
ATOM 682 N N . THR A 1 83 ? -21.748 3.946 1.945 1.00 52.88 83 THR A N 1
ATOM 683 C CA . THR A 1 83 ? -22.760 3.608 2.969 1.00 52.88 83 THR A CA 1
ATOM 684 C C . THR A 1 83 ? -23.604 4.812 3.416 1.00 52.88 83 THR A C 1
ATOM 686 O O . THR A 1 83 ? -24.683 4.624 3.970 1.00 52.88 83 THR A O 1
ATOM 689 N N . PHE A 1 84 ? -23.143 6.045 3.169 1.00 54.19 84 PHE A N 1
ATOM 690 C CA . PHE A 1 84 ? -23.788 7.273 3.670 1.00 54.19 84 PHE A CA 1
ATOM 691 C C . PHE A 1 84 ? -24.368 8.184 2.587 1.00 54.19 84 PHE A C 1
ATOM 693 O O . PHE A 1 84 ? -25.023 9.173 2.913 1.00 54.19 84 PHE A O 1
ATOM 700 N N . LEU A 1 85 ? -24.155 7.868 1.310 1.00 52.69 85 LEU A N 1
ATOM 701 C CA . LEU A 1 85 ? -24.744 8.626 0.214 1.00 52.69 85 LEU A CA 1
ATOM 702 C C . LEU A 1 85 ? -25.944 7.849 -0.338 1.00 52.69 85 LEU A C 1
ATOM 704 O O . LEU A 1 85 ? -25.771 6.700 -0.758 1.00 52.69 85 LEU A O 1
ATOM 708 N N . PRO A 1 86 ? -27.163 8.426 -0.349 1.00 55.69 86 PRO A N 1
ATOM 709 C CA . PRO A 1 86 ? -28.267 7.812 -1.065 1.00 55.69 86 PRO A CA 1
ATOM 710 C C . PRO A 1 86 ? -27.848 7.660 -2.527 1.00 55.69 86 PRO A C 1
ATOM 712 O O . PRO A 1 86 ? -27.394 8.617 -3.160 1.00 55.69 86 PRO A O 1
ATOM 715 N N . LYS A 1 87 ? -27.957 6.437 -3.055 1.00 56.72 87 LYS A N 1
ATOM 716 C CA . LYS A 1 87 ? -27.720 6.194 -4.478 1.00 56.72 87 LYS A CA 1
ATOM 717 C C . LYS A 1 87 ? -28.687 7.080 -5.264 1.00 56.72 87 LYS A C 1
ATOM 719 O O . LYS A 1 87 ? -29.871 7.075 -4.924 1.00 56.72 87 LYS A O 1
ATOM 724 N N . PRO A 1 88 ? -28.221 7.834 -6.274 1.00 53.06 88 PRO A N 1
ATOM 725 C CA . PRO A 1 88 ? -29.123 8.615 -7.099 1.00 53.06 88 PRO A CA 1
ATOM 726 C C . PRO A 1 88 ? -30.095 7.648 -7.774 1.00 53.06 88 PRO A C 1
ATOM 728 O O . PRO A 1 88 ? -29.693 6.788 -8.558 1.00 53.06 88 PRO A O 1
ATOM 731 N N . THR A 1 89 ? -31.364 7.752 -7.397 1.00 59.38 89 THR A N 1
ATOM 732 C CA . THR A 1 89 ? -32.465 7.095 -8.088 1.00 59.38 89 THR A CA 1
ATOM 733 C C . THR A 1 89 ? -32.563 7.746 -9.463 1.00 59.38 89 THR A C 1
ATOM 735 O O . THR A 1 89 ? -32.770 8.957 -9.548 1.00 59.38 89 THR A O 1
ATOM 738 N N . ILE A 1 90 ? -32.322 6.960 -10.514 1.00 61.72 90 ILE A N 1
ATOM 739 C CA . ILE A 1 90 ? -32.661 7.328 -11.895 1.00 61.72 90 ILE A CA 1
ATOM 740 C C . ILE A 1 90 ? -34.177 7.224 -12.047 1.00 61.72 90 ILE A C 1
ATOM 742 O O . ILE A 1 90 ? -34.736 6.242 -11.503 1.00 61.72 90 ILE A O 1
#

Radius of gyration: 28.24 Å; chains: 1; bounding box: 54×25×76 Å